Protein AF-A0A9D8RQ87-F1 (afdb_monomer_lite)

pLDDT: mean 81.68, std 11.65, range [44.5, 93.25]

Foldseek 3Di:
DCVLVVLLVVVLVLQVVLVVVQVVLLVLQVVLCVVPVHGDQAVVSSPPDQPPQWDGDGQWTAHPVRWIKRSWDDDDFQFTKIKTFDADPVRHGAKIWIATRPPGPGPPPVARIKIFGPQDPSSVCNRVVQVFCDDPPRGITHDD

Sequence (144 aa):
VALPQYQTAVDKARYSELMALTKHVKDEQELYYMSNGRYASSCMELAGDVPSGAAVSGNQLKLPNRNYVICYHTEGGAGQRVAGIVVDAKNTRISSYEMILDNSPVPSEDWRVACWSNGSSRTRRVCRSMGGQLIINGQYYRLE

Radius of gyration: 15.1 Å; chains: 1; bounding box: 34×25×50 Å

Secondary structure (DSSP, 8-state):
--HHHHHHHHHHHHHHHHHHHHHHHHHHHHHHHHHHSS--SSHHHH-S-PPTT-EEETTEEE-TTS-EEEEEEEETTTEEEEEEEEE-TT--EEEEEEEE-TT---S--S-SEEEEE-S-HHHHHHHHHTTPEEPTTTTEEEE-

Structure (mmCIF, N/CA/C/O backbone):
data_AF-A0A9D8RQ87-F1
#
_entry.id   AF-A0A9D8RQ87-F1
#
loop_
_atom_site.group_PDB
_atom_site.id
_atom_site.type_symbol
_atom_site.label_atom_id
_atom_site.label_alt_id
_atom_site.label_comp_id
_atom_site.label_asym_id
_atom_site.label_entity_id
_atom_site.label_seq_id
_atom_site.pdbx_PDB_ins_code
_atom_site.Cartn_x
_atom_site.Cartn_y
_atom_site.Cartn_z
_atom_site.occupancy
_atom_site.B_iso_or_equiv
_atom_site.auth_seq_id
_atom_site.auth_comp_id
_atom_site.auth_asym_id
_atom_site.auth_atom_id
_atom_site.pdbx_PDB_model_num
ATOM 1 N N . VAL A 1 1 ? -16.712 -2.648 29.595 1.00 44.50 1 VAL A N 1
ATOM 2 C CA . VAL A 1 1 ? -16.717 -1.777 28.391 1.00 44.50 1 VAL A CA 1
ATOM 3 C C . VAL A 1 1 ? -15.399 -1.960 27.645 1.00 44.50 1 VAL A C 1
ATOM 5 O O . VAL A 1 1 ? -14.378 -1.479 28.107 1.00 44.50 1 VAL A O 1
ATOM 8 N N . ALA A 1 2 ? -15.404 -2.713 26.542 1.00 46.19 2 ALA A N 1
ATOM 9 C CA . ALA A 1 2 ? -14.200 -3.157 25.816 1.00 46.19 2 ALA A CA 1
ATOM 10 C C . ALA A 1 2 ? -14.055 -2.514 24.415 1.00 46.19 2 ALA A C 1
ATOM 12 O O . ALA A 1 2 ? -13.403 -3.055 23.525 1.00 46.19 2 ALA A O 1
ATOM 13 N N . LEU A 1 3 ? -14.657 -1.339 24.213 1.00 58.94 3 LEU A N 1
ATOM 14 C CA . LEU A 1 3 ? -14.689 -0.623 22.928 1.00 58.94 3 LEU A CA 1
ATOM 15 C C . LEU A 1 3 ? -13.307 -0.405 22.261 1.00 58.94 3 LEU A C 1
ATOM 17 O O . LEU A 1 3 ? -13.211 -0.603 21.050 1.00 58.94 3 LEU A O 1
ATOM 21 N N . PRO A 1 4 ? -12.216 -0.064 22.981 1.00 57.75 4 PRO A N 1
ATOM 22 C CA . PRO A 1 4 ? -10.930 0.213 22.329 1.00 57.75 4 PRO A CA 1
ATOM 23 C C . PRO A 1 4 ? -10.228 -1.027 21.753 1.00 57.75 4 PRO A C 1
ATOM 25 O O . PRO A 1 4 ? -9.559 -0.936 20.719 1.00 57.75 4 PRO A O 1
ATOM 28 N N . GLN A 1 5 ? -10.361 -2.183 22.416 1.00 57.16 5 GLN A N 1
ATOM 29 C CA . GLN A 1 5 ? -9.680 -3.410 21.994 1.00 57.16 5 GLN A CA 1
ATOM 30 C C . GLN A 1 5 ? -10.378 -4.058 20.795 1.00 57.16 5 GLN A C 1
ATOM 32 O O . GLN A 1 5 ? -9.705 -4.410 19.828 1.00 57.16 5 GLN A O 1
ATOM 37 N N . TYR A 1 6 ? -11.715 -4.101 20.795 1.00 61.25 6 TYR A N 1
ATOM 38 C CA . TYR A 1 6 ? -12.483 -4.598 19.650 1.00 61.25 6 TYR A CA 1
ATOM 39 C C . TYR A 1 6 ? -12.239 -3.769 18.390 1.00 61.25 6 TYR A C 1
ATOM 41 O O . TYR A 1 6 ? -12.024 -4.332 17.320 1.00 61.25 6 TYR A O 1
ATOM 49 N N . GLN A 1 7 ? -12.185 -2.439 18.513 1.00 68.75 7 GLN A N 1
ATOM 50 C CA . GLN A 1 7 ? -11.926 -1.586 17.355 1.00 68.75 7 GLN A CA 1
ATOM 51 C C . GLN A 1 7 ? -10.545 -1.852 16.746 1.00 68.75 7 GLN A C 1
ATOM 53 O O . GLN A 1 7 ? -10.415 -1.912 15.529 1.00 68.75 7 GLN A O 1
ATOM 58 N N . THR A 1 8 ? -9.534 -2.074 17.588 1.00 69.19 8 THR A N 1
ATOM 59 C CA . THR A 1 8 ? -8.175 -2.382 17.127 1.00 69.19 8 THR A CA 1
ATOM 60 C C . THR A 1 8 ? -8.110 -3.755 16.448 1.00 69.19 8 THR A C 1
ATOM 62 O O . THR A 1 8 ? -7.448 -3.890 15.425 1.00 69.19 8 THR A O 1
ATOM 65 N N . ALA A 1 9 ? -8.817 -4.766 16.966 1.00 73.88 9 ALA A N 1
ATOM 66 C CA . ALA A 1 9 ? -8.874 -6.097 16.354 1.00 73.88 9 ALA A CA 1
ATOM 67 C C . ALA A 1 9 ? -9.572 -6.083 14.982 1.00 73.88 9 ALA A C 1
ATOM 69 O O . ALA A 1 9 ? -9.066 -6.669 14.028 1.00 73.88 9 ALA A O 1
ATOM 70 N N . VAL A 1 10 ? -10.689 -5.358 14.859 1.00 79.19 10 VAL A N 1
ATOM 71 C CA . VAL A 1 10 ? -11.394 -5.180 13.578 1.00 79.19 10 VAL A CA 1
ATOM 72 C C . VAL A 1 10 ? -10.522 -4.432 12.571 1.00 79.19 10 VAL A C 1
ATOM 74 O O . VAL A 1 10 ? -10.456 -4.817 11.406 1.00 79.19 10 VAL A O 1
ATOM 77 N N . ASP A 1 11 ? -9.827 -3.383 13.014 1.00 78.88 11 ASP A N 1
ATOM 78 C CA . ASP A 1 11 ? -8.931 -2.621 12.145 1.00 78.88 11 ASP A CA 1
ATOM 79 C C . ASP A 1 11 ? -7.755 -3.472 11.660 1.00 78.88 11 ASP A C 1
ATOM 81 O O . ASP A 1 11 ? -7.411 -3.403 10.484 1.00 78.88 11 ASP A O 1
ATOM 85 N N . LYS A 1 12 ? -7.184 -4.316 12.532 1.00 78.88 12 LYS A N 1
ATOM 86 C CA . LYS A 1 12 ? -6.155 -5.292 12.152 1.00 78.88 12 LYS A CA 1
ATOM 87 C C . LYS A 1 12 ? -6.659 -6.275 11.104 1.00 78.88 12 LYS A C 1
ATOM 89 O O . LYS A 1 12 ? -5.973 -6.473 10.113 1.00 78.88 12 LYS A O 1
ATOM 94 N N . ALA A 1 13 ? -7.844 -6.855 11.294 1.00 81.00 13 ALA A N 1
ATOM 95 C CA . ALA A 1 13 ? -8.407 -7.811 10.341 1.00 81.00 13 ALA A CA 1
ATOM 96 C C . ALA A 1 13 ? -8.586 -7.186 8.945 1.00 81.00 13 ALA A C 1
ATOM 98 O O . ALA A 1 13 ? -8.182 -7.776 7.946 1.00 81.00 13 ALA A O 1
ATOM 99 N N . ARG A 1 14 ? -9.105 -5.951 8.886 1.00 79.19 14 ARG A N 1
ATOM 100 C CA . ARG A 1 14 ? -9.218 -5.179 7.634 1.00 79.19 14 ARG A CA 1
ATOM 101 C C . ARG A 1 14 ? -7.856 -4.889 7.007 1.00 79.19 14 ARG A C 1
ATOM 103 O O . ARG A 1 14 ? -7.722 -4.910 5.789 1.00 79.19 14 ARG A O 1
ATOM 110 N N . TYR A 1 15 ? -6.853 -4.612 7.834 1.00 82.00 15 TYR A N 1
ATOM 111 C CA . TYR A 1 15 ? -5.487 -4.407 7.370 1.00 82.00 15 TYR A CA 1
ATOM 112 C C . TYR A 1 15 ? -4.871 -5.683 6.798 1.00 82.00 15 TYR A C 1
ATOM 114 O O . TYR A 1 15 ? -4.284 -5.622 5.728 1.00 82.00 15 TYR A O 1
ATOM 122 N N . SER A 1 16 ? -5.039 -6.832 7.453 1.00 83.25 16 SER A N 1
ATOM 123 C CA . SER A 1 16 ? -4.527 -8.116 6.962 1.00 83.25 16 SER A CA 1
ATOM 124 C C . SER A 1 16 ? -5.114 -8.491 5.599 1.00 83.25 16 SER A C 1
ATOM 126 O O . SER A 1 16 ? -4.378 -8.941 4.725 1.00 83.25 16 SER A O 1
ATOM 128 N N . GLU A 1 17 ? -6.411 -8.247 5.390 1.00 83.81 17 GLU A N 1
ATOM 129 C CA . GLU A 1 17 ? -7.063 -8.407 4.082 1.00 83.81 17 GLU A CA 1
ATOM 130 C C . GLU A 1 17 ? -6.414 -7.503 3.018 1.00 83.81 17 GLU A C 1
ATOM 132 O O . GLU A 1 17 ? -6.030 -7.967 1.944 1.00 83.81 17 GLU A O 1
ATOM 137 N N . LEU A 1 18 ? -6.215 -6.218 3.337 1.00 86.56 18 LEU A N 1
ATOM 138 C CA . LEU A 1 18 ? -5.574 -5.273 2.422 1.00 86.56 18 LEU A CA 1
ATOM 139 C C . LEU A 1 18 ? -4.111 -5.609 2.144 1.00 86.56 18 LEU A C 1
ATOM 141 O O . LEU A 1 18 ? -3.662 -5.385 1.026 1.00 86.56 18 LEU A O 1
ATOM 145 N N . MET A 1 19 ? -3.367 -6.139 3.113 1.00 89.06 19 MET A N 1
ATOM 146 C CA . MET A 1 19 ? -1.972 -6.544 2.919 1.00 89.06 19 MET A CA 1
ATOM 147 C C . MET A 1 19 ? -1.859 -7.640 1.861 1.00 89.06 19 MET A C 1
ATOM 149 O O . MET A 1 19 ? -1.054 -7.516 0.941 1.00 89.06 19 MET A O 1
ATOM 153 N N . ALA A 1 20 ? -2.703 -8.673 1.953 1.00 88.62 20 ALA A N 1
ATOM 154 C CA . ALA A 1 20 ? -2.729 -9.759 0.978 1.00 88.62 20 ALA A CA 1
ATOM 155 C C . ALA A 1 20 ? -3.065 -9.244 -0.429 1.00 88.62 20 ALA A C 1
ATOM 157 O O . ALA A 1 20 ? -2.368 -9.564 -1.389 1.00 88.62 20 ALA A O 1
ATOM 158 N N . LEU A 1 21 ? -4.083 -8.387 -0.543 1.00 88.31 21 LEU A N 1
ATOM 159 C CA . LEU A 1 21 ? -4.495 -7.845 -1.835 1.00 88.31 21 LEU A CA 1
ATOM 160 C C . LEU A 1 21 ? -3.480 -6.853 -2.420 1.00 88.31 21 LEU A C 1
ATOM 162 O O . LEU A 1 21 ? -3.206 -6.886 -3.613 1.00 88.31 21 LEU A O 1
ATOM 166 N N . THR A 1 22 ? -2.887 -5.994 -1.589 1.00 90.38 22 THR A N 1
ATOM 167 C CA . THR A 1 22 ? -1.832 -5.058 -2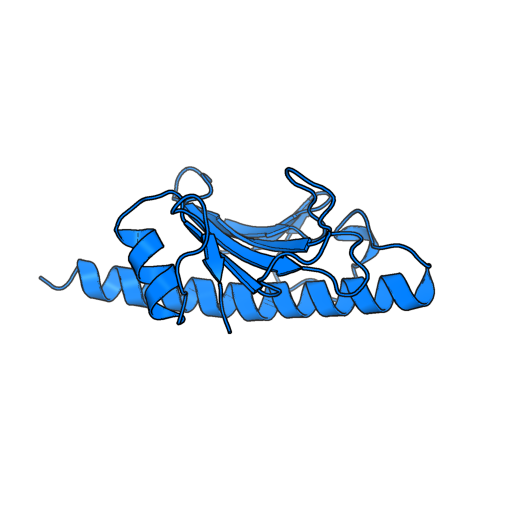.015 1.00 90.38 22 THR A CA 1
ATOM 168 C C . THR A 1 22 ? -0.623 -5.826 -2.538 1.00 90.38 22 THR A C 1
ATOM 170 O O . THR A 1 22 ? -0.073 -5.460 -3.572 1.00 90.38 22 THR A O 1
ATOM 173 N N . LYS A 1 23 ? -0.240 -6.919 -1.862 1.00 91.50 23 LYS A N 1
ATOM 174 C CA . LYS A 1 23 ? 0.828 -7.802 -2.332 1.00 91.50 23 LYS A CA 1
ATOM 175 C C . LYS A 1 23 ? 0.481 -8.452 -3.670 1.00 91.50 23 LYS A C 1
ATOM 177 O O . LYS A 1 23 ? 1.320 -8.449 -4.559 1.00 91.50 23 LYS A O 1
ATOM 182 N N . HIS A 1 24 ? -0.730 -8.979 -3.819 1.00 90.19 24 HIS A N 1
ATOM 183 C CA . HIS A 1 24 ? -1.163 -9.573 -5.081 1.00 90.19 24 HIS A CA 1
ATOM 184 C C . HIS A 1 24 ? -1.062 -8.572 -6.241 1.00 90.19 24 HIS A C 1
ATOM 186 O O . HIS A 1 24 ? -0.425 -8.864 -7.246 1.00 90.19 24 HIS A O 1
ATOM 192 N N . VAL A 1 25 ? -1.572 -7.353 -6.051 1.00 90.31 25 VAL A N 1
ATOM 193 C CA . VAL A 1 25 ? -1.506 -6.291 -7.066 1.00 90.31 25 VAL A CA 1
ATOM 194 C C . VAL A 1 25 ? -0.064 -5.832 -7.334 1.00 90.31 25 VAL A C 1
ATOM 196 O O . VAL A 1 25 ? 0.271 -5.512 -8.471 1.00 90.31 25 VAL A O 1
ATOM 199 N N . LYS A 1 26 ? 0.824 -5.833 -6.325 1.00 91.44 26 LYS A N 1
ATOM 200 C CA . LYS A 1 26 ? 2.271 -5.636 -6.541 1.00 91.44 26 LYS A CA 1
ATOM 201 C C . LYS A 1 26 ? 2.825 -6.719 -7.464 1.00 91.44 26 LYS A C 1
ATOM 203 O O . LYS A 1 26 ? 3.504 -6.398 -8.430 1.00 91.44 26 LYS A O 1
ATOM 208 N N . ASP A 1 27 ? 2.545 -7.984 -7.169 1.00 91.88 27 ASP A N 1
ATOM 209 C CA . ASP A 1 27 ? 3.065 -9.110 -7.944 1.00 91.88 27 ASP A CA 1
ATOM 210 C C . ASP A 1 27 ? 2.561 -9.051 -9.409 1.00 91.88 27 ASP A C 1
ATOM 212 O O . ASP A 1 27 ? 3.337 -9.286 -10.338 1.00 91.88 27 ASP A O 1
ATOM 216 N N . GLU A 1 28 ? 1.309 -8.635 -9.639 1.00 91.12 28 GLU A N 1
ATOM 217 C CA . GLU A 1 28 ? 0.777 -8.359 -10.985 1.00 91.12 28 GLU A CA 1
ATOM 218 C C . GLU A 1 28 ? 1.499 -7.198 -11.686 1.00 91.12 28 GLU A C 1
ATOM 220 O O . GLU A 1 28 ? 1.816 -7.295 -12.873 1.00 91.12 28 GLU A O 1
ATOM 225 N N . GLN A 1 29 ? 1.799 -6.111 -10.967 1.00 91.25 29 GLN A N 1
ATOM 226 C CA . GLN A 1 29 ? 2.569 -4.986 -11.506 1.00 91.25 29 GLN A CA 1
ATOM 227 C C . GLN A 1 29 ? 3.970 -5.411 -11.955 1.00 91.25 29 GLN A C 1
ATOM 229 O O . GLN A 1 29 ? 4.404 -5.020 -13.039 1.00 91.25 29 GLN A O 1
ATOM 234 N N . GLU A 1 30 ? 4.669 -6.233 -11.168 1.00 92.38 30 GLU A N 1
ATOM 235 C CA . GLU A 1 30 ? 5.992 -6.739 -11.552 1.00 92.38 30 GLU A CA 1
ATOM 236 C C . GLU A 1 30 ? 5.915 -7.653 -12.782 1.00 92.38 30 GLU A C 1
ATOM 238 O O . GLU A 1 30 ? 6.729 -7.530 -13.700 1.00 92.38 30 GLU A O 1
ATOM 243 N N . LEU A 1 31 ? 4.907 -8.529 -12.860 1.00 91.62 31 LEU A N 1
ATOM 244 C CA . LEU A 1 31 ? 4.681 -9.374 -14.037 1.00 91.62 31 LEU A CA 1
ATOM 245 C C . LEU A 1 31 ? 4.397 -8.539 -15.293 1.00 91.62 31 LEU A C 1
ATOM 247 O O . LEU A 1 31 ? 4.946 -8.805 -16.372 1.00 91.62 31 LEU A O 1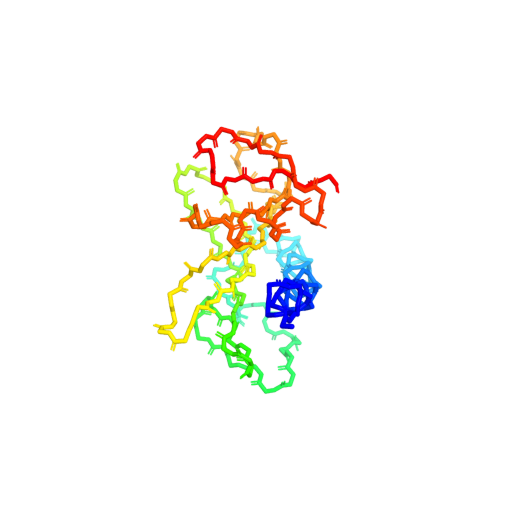
ATOM 251 N N . TYR A 1 32 ? 3.573 -7.503 -15.145 1.00 92.12 32 TYR A N 1
ATOM 252 C CA . TYR A 1 32 ? 3.279 -6.564 -16.215 1.00 92.12 32 TYR A CA 1
ATOM 253 C C . TYR A 1 32 ? 4.549 -5.825 -16.662 1.00 92.12 32 TYR A C 1
ATOM 255 O O . TYR A 1 32 ? 4.796 -5.717 -17.867 1.00 92.12 32 TYR A O 1
ATOM 263 N N . TYR A 1 33 ? 5.391 -5.386 -15.720 1.00 92.50 33 TYR A N 1
ATOM 264 C CA . TYR A 1 33 ? 6.672 -4.741 -16.010 1.00 92.50 33 TYR A CA 1
ATOM 265 C C . TYR A 1 33 ? 7.613 -5.658 -16.791 1.00 92.50 33 TYR A C 1
ATOM 267 O O . TYR A 1 33 ? 8.155 -5.237 -17.811 1.00 92.50 33 TYR A O 1
ATOM 275 N N . MET A 1 34 ? 7.761 -6.921 -16.378 1.00 91.94 34 MET A N 1
ATOM 276 C CA . MET A 1 34 ? 8.610 -7.892 -17.081 1.00 91.94 34 MET A CA 1
ATOM 277 C C . MET A 1 34 ? 8.188 -8.102 -18.541 1.00 91.94 34 MET A C 1
ATOM 279 O O . MET A 1 34 ? 9.036 -8.352 -19.395 1.00 91.94 34 MET A O 1
ATOM 283 N N . SER A 1 35 ? 6.893 -7.975 -18.835 1.00 93.25 35 SER A N 1
ATOM 284 C CA . SER A 1 35 ? 6.350 -8.191 -20.181 1.00 93.25 35 SER A CA 1
ATOM 285 C C . SER A 1 35 ? 6.344 -6.927 -21.049 1.00 93.25 35 SER A C 1
ATOM 287 O O . SER A 1 35 ? 6.425 -7.024 -22.270 1.00 93.25 35 SER A O 1
ATOM 289 N N . ASN A 1 36 ? 6.243 -5.740 -20.439 1.00 93.25 36 ASN A N 1
ATOM 290 C CA . ASN A 1 36 ? 5.992 -4.480 -21.154 1.00 93.25 36 ASN A CA 1
ATOM 291 C C . ASN A 1 36 ? 7.096 -3.421 -20.982 1.00 93.25 36 ASN A C 1
ATOM 293 O O . ASN A 1 36 ? 7.041 -2.376 -21.629 1.00 93.25 36 ASN A O 1
ATOM 297 N N . GLY A 1 37 ? 8.063 -3.635 -20.087 1.00 91.44 37 GLY A N 1
ATOM 298 C CA . GLY A 1 37 ? 9.120 -2.669 -19.756 1.00 91.44 37 GLY A CA 1
ATOM 299 C C . GLY A 1 37 ? 8.638 -1.422 -19.000 1.00 91.44 37 GLY A C 1
ATOM 300 O O . GLY A 1 37 ? 9.392 -0.464 -18.840 1.00 91.44 37 GLY A O 1
ATOM 301 N N . ARG A 1 38 ? 7.378 -1.406 -18.552 1.00 90.50 38 ARG A N 1
ATOM 302 C CA . ARG A 1 38 ? 6.761 -0.342 -17.748 1.00 90.50 38 ARG A CA 1
ATOM 303 C C . ARG A 1 38 ? 5.711 -0.937 -16.820 1.00 90.50 38 ARG A C 1
ATOM 305 O O . ARG A 1 38 ? 5.121 -1.956 -17.156 1.00 90.50 38 ARG A O 1
ATOM 312 N N . TYR A 1 39 ? 5.403 -0.256 -15.723 1.00 90.62 39 TYR A N 1
ATOM 313 C CA . TYR A 1 39 ? 4.248 -0.603 -14.895 1.00 90.62 39 TYR A CA 1
ATOM 314 C C . TYR A 1 39 ? 2.923 -0.242 -15.573 1.00 90.62 39 TYR A C 1
ATOM 316 O O . TYR A 1 39 ? 2.853 0.645 -16.439 1.00 90.62 39 TYR A O 1
ATOM 324 N N . ALA A 1 40 ? 1.865 -0.932 -15.160 1.00 90.06 40 ALA A N 1
ATOM 325 C CA . ALA A 1 40 ? 0.502 -0.583 -15.511 1.00 90.06 40 ALA A CA 1
ATOM 326 C C . ALA A 1 40 ? 0.105 0.714 -14.797 1.00 90.06 40 ALA A C 1
ATOM 328 O O . ALA A 1 40 ? 0.384 0.908 -13.616 1.00 90.06 40 ALA A O 1
ATOM 329 N N . SER A 1 41 ? -0.572 1.596 -15.522 1.00 86.62 41 SER A N 1
ATOM 330 C CA . SER A 1 41 ? -1.060 2.895 -15.042 1.00 86.62 41 SER A CA 1
ATOM 331 C C . SER A 1 41 ? -2.469 2.825 -14.449 1.00 86.62 41 SER A C 1
ATOM 333 O O . SER A 1 41 ? -2.960 3.792 -13.861 1.00 86.62 41 SER A O 1
ATOM 335 N N . SER A 1 42 ? -3.139 1.686 -14.623 1.00 85.81 42 SER A N 1
ATOM 336 C CA . SER A 1 42 ? -4.506 1.456 -14.175 1.00 85.81 42 SER A CA 1
ATOM 337 C C . SER A 1 42 ? -4.712 0.009 -13.737 1.00 85.81 42 SER A C 1
ATOM 339 O O . SER A 1 42 ? -4.028 -0.897 -14.206 1.00 85.81 42 SER A O 1
ATOM 341 N N . CYS A 1 43 ? -5.716 -0.224 -12.890 1.00 85.12 43 CYS A N 1
ATOM 342 C CA . CYS A 1 43 ? -6.107 -1.581 -12.510 1.00 85.12 43 CYS A CA 1
ATOM 343 C C . CYS A 1 43 ? -6.685 -2.366 -13.701 1.00 85.12 43 CYS A C 1
ATOM 345 O O . CYS A 1 43 ? -6.684 -3.587 -13.681 1.00 85.12 43 CYS A O 1
ATOM 347 N N . MET A 1 44 ? -7.193 -1.680 -14.734 1.00 83.50 44 MET A N 1
ATOM 348 C CA . MET A 1 44 ? -7.749 -2.327 -15.930 1.00 83.50 44 MET A CA 1
ATOM 349 C C . MET A 1 44 ? -6.667 -2.971 -16.802 1.00 83.50 44 MET A C 1
ATOM 351 O O . MET A 1 44 ? -6.928 -3.987 -17.429 1.00 83.50 44 MET A O 1
ATOM 355 N N . GLU A 1 45 ? -5.460 -2.400 -16.828 1.00 86.88 45 GLU A N 1
ATOM 356 C CA . GLU A 1 45 ? -4.310 -2.983 -17.538 1.00 86.88 45 GLU A CA 1
ATOM 357 C C . GLU A 1 45 ? -3.767 -4.235 -16.831 1.00 86.88 45 GLU A C 1
ATOM 359 O O . GLU A 1 45 ? -3.170 -5.087 -17.481 1.00 86.88 45 GLU A O 1
ATOM 364 N N . LEU A 1 46 ? -3.991 -4.354 -15.518 1.00 84.12 46 LEU A N 1
ATOM 365 C CA . LEU A 1 46 ? -3.623 -5.535 -14.733 1.00 84.12 46 LEU A CA 1
ATOM 366 C C . LEU A 1 46 ? -4.678 -6.646 -14.788 1.00 84.12 46 LEU A C 1
ATOM 368 O O . LEU A 1 46 ? -4.365 -7.778 -14.445 1.00 84.12 46 LEU A O 1
ATOM 372 N N . ALA A 1 47 ? -5.918 -6.324 -15.177 1.00 64.25 47 ALA A N 1
ATOM 373 C CA . ALA A 1 47 ? -7.109 -7.123 -14.897 1.00 64.25 47 ALA A CA 1
ATOM 374 C C . ALA A 1 47 ? -7.105 -8.518 -15.556 1.00 64.25 47 ALA A C 1
ATOM 376 O O . ALA A 1 47 ? -7.688 -8.718 -16.623 1.00 64.25 47 ALA A O 1
ATOM 377 N N . GLY A 1 48 ? -6.497 -9.482 -14.861 1.00 60.78 48 GLY A N 1
ATOM 378 C CA . GLY A 1 48 ? -6.726 -10.919 -15.001 1.00 60.78 48 GLY A CA 1
ATOM 379 C C . GLY A 1 48 ? -7.648 -11.466 -13.905 1.00 60.78 48 GLY A C 1
ATOM 380 O O . GLY A 1 48 ? -8.591 -12.181 -14.229 1.00 60.78 48 GLY A O 1
ATOM 381 N N . ASP A 1 49 ? -7.458 -11.057 -12.641 1.00 62.47 49 ASP A N 1
ATOM 382 C CA . ASP A 1 49 ? -8.156 -11.632 -11.479 1.00 62.47 49 ASP A CA 1
ATOM 383 C C . ASP A 1 49 ? -8.614 -10.564 -10.460 1.00 62.47 49 ASP A C 1
ATOM 385 O O . ASP A 1 49 ? -7.985 -10.292 -9.438 1.00 62.47 49 ASP A O 1
ATOM 389 N N . VAL A 1 50 ? -9.775 -9.948 -10.703 1.00 66.81 50 VAL A N 1
ATOM 390 C CA . VAL A 1 50 ? -10.396 -9.022 -9.739 1.00 66.81 50 VAL A CA 1
ATOM 391 C C . VAL A 1 50 ? -11.172 -9.812 -8.666 1.00 66.81 50 VAL A C 1
ATOM 393 O O . VAL A 1 50 ? -12.035 -10.615 -9.028 1.00 66.81 50 VAL A O 1
ATOM 396 N N . PRO A 1 51 ? -10.957 -9.575 -7.351 1.00 69.00 51 PRO A N 1
ATOM 397 C CA . PRO A 1 51 ? -11.722 -10.236 -6.296 1.00 69.00 51 PRO A CA 1
ATOM 398 C C . PRO A 1 51 ? -13.236 -10.072 -6.474 1.00 69.00 51 PRO A C 1
ATOM 400 O O . PRO A 1 51 ? -13.721 -8.988 -6.803 1.00 69.00 51 PRO A O 1
ATOM 403 N N . SER A 1 52 ? -13.999 -11.136 -6.207 1.00 69.75 52 SER A N 1
ATOM 404 C CA . SER A 1 52 ? -15.459 -11.122 -6.366 1.00 69.75 52 SER A CA 1
ATOM 405 C C . SER A 1 52 ? -16.113 -9.973 -5.586 1.00 69.75 52 SER A C 1
ATOM 407 O O . SER A 1 52 ? -15.858 -9.773 -4.397 1.00 69.75 52 SER A O 1
ATOM 409 N N . GLY A 1 53 ? -16.958 -9.200 -6.274 1.00 74.06 53 GLY A N 1
ATOM 410 C CA . GLY A 1 53 ? -17.645 -8.033 -5.715 1.00 74.06 53 GLY A CA 1
ATOM 411 C C . GLY A 1 53 ? -16.799 -6.758 -5.637 1.00 74.06 53 GLY A C 1
ATOM 412 O O . GLY A 1 53 ? -17.317 -5.726 -5.204 1.00 74.06 53 GLY A O 1
ATOM 413 N N . ALA A 1 54 ? -15.532 -6.792 -6.054 1.00 79.94 54 ALA A N 1
ATOM 414 C CA . ALA A 1 54 ? -14.732 -5.588 -6.191 1.00 79.94 54 ALA A CA 1
ATOM 415 C C . ALA A 1 54 ? -15.034 -4.868 -7.516 1.00 79.94 54 ALA A C 1
ATOM 417 O O . ALA A 1 54 ? -15.313 -5.488 -8.542 1.00 79.94 54 ALA A O 1
ATOM 418 N N . ALA A 1 55 ? -14.993 -3.538 -7.487 1.00 85.69 55 ALA A N 1
ATOM 419 C CA . ALA A 1 55 ? -15.234 -2.691 -8.647 1.00 85.69 55 ALA A CA 1
ATOM 420 C C . ALA A 1 55 ? -13.948 -1.970 -9.048 1.00 85.69 55 ALA A C 1
ATOM 422 O O . ALA A 1 55 ? -13.314 -1.313 -8.219 1.00 85.69 55 ALA A O 1
ATOM 423 N N . VAL A 1 56 ? -13.589 -2.052 -10.326 1.00 85.81 56 VAL A N 1
ATOM 424 C CA . VAL A 1 56 ? -12.465 -1.299 -10.883 1.00 85.81 56 VAL A CA 1
ATOM 425 C C . VAL A 1 56 ? -12.945 0.082 -11.327 1.00 85.81 56 VAL A C 1
ATOM 427 O O . VAL A 1 56 ? -13.920 0.210 -12.060 1.00 85.81 56 VAL A O 1
ATOM 430 N N . SER A 1 57 ? -12.247 1.124 -10.884 1.00 83.00 57 SER A N 1
ATOM 431 C CA . SER A 1 57 ? -12.483 2.515 -11.269 1.00 83.00 57 SER A CA 1
ATOM 432 C C . SER A 1 57 ? -11.149 3.174 -11.601 1.00 83.00 57 SER A C 1
ATOM 434 O O . SER A 1 57 ? -10.466 3.707 -10.723 1.00 83.00 57 SER A O 1
ATOM 436 N N . GLY A 1 58 ? -10.762 3.120 -12.878 1.00 84.25 58 GLY A N 1
ATOM 437 C CA . GLY A 1 58 ? -9.469 3.612 -13.348 1.00 84.25 58 GLY A CA 1
ATOM 438 C C . GLY A 1 58 ? -8.322 2.861 -12.676 1.00 84.25 58 GLY A C 1
ATOM 439 O O . GLY A 1 58 ? -8.046 1.704 -12.979 1.00 84.25 58 GLY A O 1
ATOM 440 N N . ASN A 1 59 ? -7.670 3.528 -11.733 1.00 85.31 59 ASN A N 1
ATOM 441 C CA . ASN A 1 59 ? -6.524 3.011 -10.996 1.00 85.31 59 ASN A CA 1
ATOM 442 C C . ASN A 1 59 ? -6.857 2.589 -9.544 1.00 85.31 59 ASN A C 1
ATOM 444 O O . ASN A 1 59 ? -5.981 2.373 -8.709 1.00 85.31 59 ASN A O 1
ATOM 448 N N . GLN A 1 60 ? -8.143 2.469 -9.224 1.00 87.62 60 GLN A N 1
ATOM 449 C CA . GLN A 1 60 ? -8.598 1.983 -7.927 1.00 87.62 60 GLN A CA 1
ATOM 450 C C . GLN A 1 60 ? -9.396 0.696 -8.080 1.00 87.62 60 GLN A C 1
ATOM 452 O O . GLN A 1 60 ? -10.289 0.601 -8.920 1.00 87.62 60 GLN A O 1
ATOM 457 N N . LEU A 1 61 ? -9.110 -0.254 -7.202 1.00 88.31 61 LEU A N 1
ATOM 458 C CA . LEU A 1 61 ? -9.897 -1.446 -6.967 1.00 88.31 61 LEU A CA 1
ATOM 459 C C . LEU A 1 61 ? -10.684 -1.256 -5.668 1.00 88.31 61 LEU A C 1
ATOM 461 O O . LEU A 1 61 ? -10.121 -1.321 -4.576 1.00 88.31 61 LEU A O 1
ATOM 465 N N . LYS A 1 62 ? -11.985 -0.989 -5.773 1.00 88.31 62 LYS A N 1
ATOM 466 C CA . LYS A 1 62 ? -12.872 -0.748 -4.632 1.00 88.31 62 LYS A CA 1
ATOM 467 C C . LYS A 1 62 ? -13.465 -2.055 -4.125 1.00 88.31 62 LYS A C 1
ATOM 469 O O . LYS A 1 62 ? -14.135 -2.755 -4.875 1.00 88.31 62 LYS A O 1
ATOM 474 N N . LEU A 1 63 ? -13.277 -2.346 -2.844 1.00 84.94 63 LEU A N 1
ATOM 475 C CA . LEU A 1 63 ? -13.775 -3.553 -2.191 1.00 84.94 63 LEU A CA 1
ATOM 476 C C . LEU A 1 63 ? -15.202 -3.371 -1.640 1.00 84.94 63 LEU A C 1
ATOM 478 O O . LEU A 1 63 ? -15.597 -2.247 -1.299 1.00 84.94 63 LEU A O 1
ATOM 482 N N . PRO A 1 64 ? -15.967 -4.467 -1.456 1.00 79.69 64 PRO A N 1
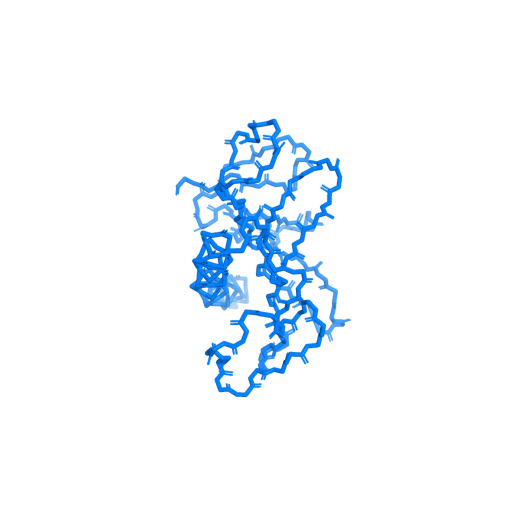ATOM 483 C CA . PRO A 1 64 ? -17.306 -4.427 -0.852 1.00 79.69 64 PRO A CA 1
ATOM 484 C C . PRO A 1 64 ? -17.345 -3.766 0.535 1.00 79.69 64 PRO A C 1
ATOM 486 O O . PRO A 1 64 ? -18.326 -3.123 0.908 1.00 79.69 64 PRO A O 1
ATOM 489 N N . ASN A 1 65 ? -16.252 -3.873 1.297 1.00 76.31 65 ASN A N 1
ATOM 490 C CA . ASN A 1 65 ? -16.097 -3.282 2.629 1.00 76.31 65 ASN A CA 1
ATOM 491 C C . ASN A 1 65 ? -15.764 -1.768 2.610 1.00 76.31 65 ASN A C 1
ATOM 493 O O . ASN A 1 65 ? -15.495 -1.198 3.668 1.00 76.31 65 ASN A O 1
ATOM 497 N N . ARG A 1 66 ? -15.825 -1.116 1.434 1.00 78.50 66 ARG A N 1
ATOM 498 C CA . ARG A 1 66 ? -15.486 0.296 1.135 1.00 78.50 66 ARG A CA 1
ATOM 499 C C . ARG A 1 66 ? -14.000 0.643 1.116 1.00 78.50 66 ARG A C 1
ATOM 501 O O . ARG A 1 66 ? -13.665 1.729 0.644 1.00 78.50 66 ARG A O 1
ATOM 508 N N . ASN A 1 67 ? -13.128 -0.237 1.596 1.00 84.25 67 ASN A N 1
ATOM 509 C CA . ASN A 1 67 ? -11.693 -0.058 1.411 1.00 84.25 67 ASN A CA 1
ATOM 510 C C . ASN A 1 67 ? -11.353 -0.184 -0.077 1.00 84.25 67 ASN A C 1
ATOM 512 O O . ASN A 1 67 ? -12.158 -0.663 -0.879 1.00 84.25 67 ASN A O 1
ATOM 516 N N . TYR A 1 68 ? -10.165 0.254 -0.464 1.00 85.44 68 TYR A N 1
ATOM 517 C CA . TYR A 1 68 ? -9.731 0.124 -1.848 1.00 85.44 68 TYR A CA 1
ATOM 518 C C . TYR A 1 68 ? -8.232 -0.097 -1.938 1.00 85.44 68 TYR A C 1
ATOM 520 O O . TYR A 1 68 ? -7.493 0.273 -1.031 1.00 85.44 68 TYR A O 1
ATOM 528 N N . VAL A 1 69 ? -7.788 -0.684 -3.042 1.00 85.62 69 VAL A N 1
ATOM 529 C CA . VAL A 1 69 ? -6.376 -0.760 -3.417 1.00 85.62 69 VAL A CA 1
ATOM 530 C C . VAL A 1 69 ? -6.142 0.183 -4.587 1.00 85.62 69 VAL A C 1
ATOM 532 O O . VAL A 1 69 ? -6.908 0.195 -5.545 1.00 85.62 69 VAL A O 1
ATOM 535 N N . ILE A 1 70 ? -5.108 1.009 -4.497 1.00 86.81 70 ILE A N 1
ATOM 536 C CA . ILE A 1 70 ? -4.599 1.795 -5.615 1.00 86.81 70 ILE A CA 1
ATOM 537 C C . ILE A 1 70 ? -3.573 0.925 -6.331 1.00 86.81 70 ILE A C 1
ATOM 539 O O . ILE A 1 70 ? -2.555 0.583 -5.727 1.00 86.81 70 ILE A O 1
ATOM 543 N N . CYS A 1 71 ? -3.843 0.568 -7.588 1.00 82.62 71 CYS A N 1
ATOM 544 C CA . CYS A 1 71 ? -3.004 -0.378 -8.327 1.00 82.62 71 CYS A CA 1
ATOM 545 C C . CYS A 1 71 ? -1.669 0.216 -8.772 1.00 82.62 71 CYS A C 1
ATOM 547 O O . CYS A 1 71 ? -0.703 -0.516 -8.950 1.00 82.62 71 CYS A O 1
ATOM 549 N N . TYR A 1 72 ? -1.607 1.534 -8.938 1.00 82.38 72 TYR A N 1
ATOM 550 C CA . TYR A 1 72 ? -0.397 2.257 -9.297 1.00 82.38 72 TYR A CA 1
ATOM 551 C C . TYR A 1 72 ? -0.400 3.658 -8.700 1.00 82.38 72 TYR A C 1
ATOM 553 O O . TYR A 1 72 ? -1.231 4.492 -9.028 1.00 82.38 72 TYR A O 1
ATOM 561 N N . HIS A 1 73 ? 0.523 3.980 -7.818 1.00 75.50 73 HIS A N 1
ATOM 562 C CA . HIS A 1 73 ? 0.527 5.268 -7.142 1.00 75.50 73 HIS A CA 1
ATOM 563 C C . HIS A 1 73 ? 1.888 5.945 -7.270 1.00 75.50 73 HIS A C 1
ATOM 565 O O . HIS A 1 73 ? 2.922 5.284 -7.205 1.00 75.50 73 HIS A O 1
ATOM 571 N N . THR A 1 74 ? 1.862 7.266 -7.457 1.00 70.00 74 THR A N 1
ATOM 572 C CA . THR A 1 74 ? 3.035 8.143 -7.431 1.00 70.00 74 THR A CA 1
ATOM 573 C C . THR A 1 74 ? 2.716 9.346 -6.539 1.00 70.00 74 THR A C 1
ATOM 575 O O . THR A 1 74 ? 1.884 10.173 -6.912 1.00 70.00 74 THR A O 1
ATOM 578 N N . GLU A 1 75 ? 3.357 9.487 -5.378 1.00 57.69 75 GLU A N 1
ATOM 579 C CA . GLU A 1 75 ? 3.327 10.734 -4.588 1.00 57.69 75 GLU A CA 1
ATOM 580 C C . GLU A 1 75 ? 4.739 11.252 -4.350 1.00 57.69 75 GLU A C 1
ATOM 582 O O . GLU A 1 75 ? 5.664 10.476 -4.142 1.00 57.69 75 GLU A O 1
ATOM 587 N N . GLY A 1 76 ? 4.872 12.582 -4.318 1.00 49.12 76 GLY A N 1
ATOM 588 C CA . GLY A 1 76 ? 5.891 13.297 -3.539 1.00 49.12 76 GLY A CA 1
ATOM 589 C C . GLY A 1 76 ? 7.367 13.111 -3.903 1.00 49.12 76 GLY A C 1
ATOM 590 O O . GLY A 1 76 ? 8.194 13.803 -3.322 1.00 49.12 76 GLY A O 1
ATOM 591 N N . GLY A 1 77 ? 7.711 12.237 -4.848 1.00 49.12 77 GLY A N 1
ATOM 592 C CA . GLY A 1 77 ? 9.097 11.971 -5.223 1.00 49.12 77 GLY A CA 1
ATOM 593 C C . GLY A 1 77 ? 9.267 10.589 -5.838 1.00 49.12 77 GLY A C 1
ATOM 594 O O . GLY A 1 77 ? 9.705 9.671 -5.167 1.00 49.12 77 GLY A O 1
ATOM 595 N N . ALA A 1 78 ? 8.922 10.460 -7.122 1.00 52.72 78 ALA A N 1
ATOM 596 C CA . ALA A 1 78 ? 9.316 9.390 -8.055 1.00 52.72 78 ALA A CA 1
ATOM 597 C C . ALA A 1 78 ? 9.009 7.914 -7.705 1.00 52.72 78 ALA A C 1
ATOM 599 O O . ALA A 1 78 ? 9.212 7.055 -8.562 1.00 52.72 78 ALA A O 1
ATOM 600 N N . GLY A 1 79 ? 8.501 7.594 -6.513 1.00 67.81 79 GLY A N 1
ATOM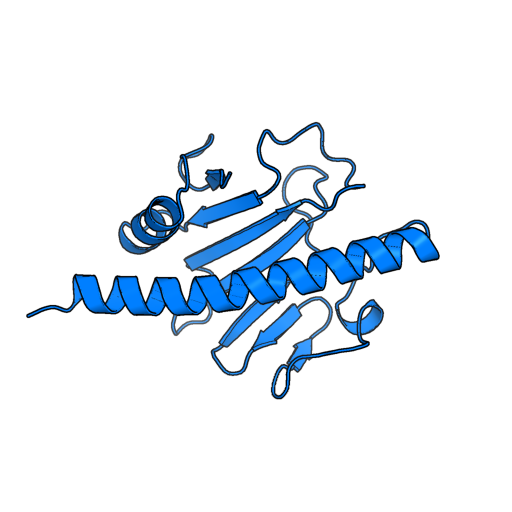 601 C CA . GLY A 1 79 ? 8.268 6.215 -6.102 1.00 67.81 79 GLY A CA 1
ATOM 602 C C . GLY A 1 79 ? 6.968 5.638 -6.632 1.00 67.81 79 GLY A C 1
ATOM 603 O O . GLY A 1 79 ? 5.886 6.075 -6.247 1.00 67.81 79 GLY A O 1
ATOM 604 N N . GLN A 1 80 ? 7.084 4.646 -7.507 1.00 85.62 80 GLN A N 1
ATOM 605 C CA . GLN A 1 80 ? 5.990 3.841 -8.025 1.00 85.62 80 GLN A CA 1
ATOM 606 C C . GLN A 1 80 ? 5.665 2.745 -7.007 1.00 85.62 80 GLN A C 1
ATOM 608 O O . GLN A 1 80 ? 6.527 1.950 -6.623 1.00 85.62 80 GLN A O 1
ATOM 613 N N . ARG A 1 81 ? 4.422 2.730 -6.530 1.00 88.19 81 ARG A N 1
ATOM 614 C CA . ARG A 1 81 ? 3.981 1.861 -5.431 1.00 88.19 81 ARG A CA 1
ATOM 615 C C . ARG A 1 81 ? 2.542 1.393 -5.599 1.00 88.19 81 ARG A C 1
ATOM 617 O O . ARG A 1 81 ? 1.769 1.994 -6.340 1.00 88.19 81 ARG A O 1
ATOM 624 N N . VAL A 1 82 ? 2.173 0.360 -4.852 1.00 91.31 82 VAL A N 1
ATOM 625 C CA . VAL A 1 82 ? 0.785 -0.090 -4.661 1.00 91.31 82 VAL A CA 1
ATOM 626 C C . VAL A 1 82 ? 0.362 0.256 -3.240 1.00 91.31 82 VAL A C 1
ATOM 628 O O . VAL A 1 82 ? 1.177 0.183 -2.317 1.00 91.31 82 VAL A O 1
ATOM 631 N N . ALA A 1 83 ? -0.900 0.642 -3.044 1.00 91.25 83 ALA A N 1
ATOM 632 C CA . ALA A 1 83 ? -1.393 1.034 -1.726 1.00 91.25 83 ALA A CA 1
ATOM 633 C C . ALA A 1 83 ? -2.783 0.470 -1.414 1.00 91.25 83 ALA A C 1
ATOM 635 O O . ALA A 1 83 ? -3.758 0.815 -2.077 1.00 91.25 83 ALA A O 1
ATOM 636 N N . GLY A 1 84 ? -2.900 -0.319 -0.350 1.00 92.25 84 GLY A N 1
ATOM 637 C CA . GLY A 1 84 ? -4.173 -0.682 0.265 1.00 92.25 84 GLY A CA 1
ATOM 638 C C . GLY A 1 84 ? -4.628 0.402 1.234 1.00 92.25 84 GLY A C 1
ATOM 639 O O . GLY A 1 84 ? -3.957 0.677 2.227 1.00 92.25 84 GLY A O 1
ATOM 640 N N . ILE A 1 85 ? -5.766 1.034 0.963 1.00 90.69 85 ILE A N 1
ATOM 641 C CA . ILE A 1 85 ? -6.279 2.182 1.706 1.00 90.69 85 ILE A CA 1
ATOM 642 C C . ILE A 1 85 ? -7.456 1.783 2.592 1.00 90.69 85 ILE A C 1
ATOM 644 O O . ILE A 1 85 ? -8.476 1.270 2.128 1.00 90.69 85 ILE A O 1
ATOM 648 N N . VAL A 1 86 ? -7.338 2.119 3.876 1.00 89.12 86 VAL A N 1
ATOM 649 C CA . VAL A 1 86 ? -8.439 2.073 4.836 1.00 89.12 86 VAL A CA 1
ATOM 650 C C . VAL A 1 86 ? -9.100 3.442 4.903 1.00 89.12 86 VAL A C 1
ATOM 652 O O . VAL A 1 86 ? -8.432 4.460 5.128 1.00 89.12 86 VAL A O 1
ATOM 655 N N . VAL A 1 87 ? -10.426 3.458 4.781 1.00 87.56 87 VAL A N 1
ATOM 656 C CA . VAL A 1 87 ? -11.234 4.674 4.907 1.00 87.56 87 VAL A CA 1
ATOM 657 C C . VAL A 1 87 ? -12.170 4.651 6.109 1.00 87.56 87 VAL A C 1
ATOM 659 O O . VAL A 1 87 ? -12.533 3.597 6.634 1.00 87.56 87 VAL A O 1
ATOM 662 N N . ASP A 1 88 ? -12.575 5.837 6.554 1.00 84.38 88 ASP A N 1
ATOM 663 C CA . ASP A 1 88 ? -13.677 5.993 7.498 1.00 84.38 88 ASP A CA 1
ATOM 664 C C . ASP A 1 88 ? -15.058 5.951 6.811 1.00 84.38 88 ASP A C 1
ATOM 666 O O . ASP A 1 88 ? -15.192 5.767 5.600 1.00 84.38 88 ASP A O 1
ATOM 670 N N . ALA A 1 89 ? -16.123 6.142 7.595 1.00 81.38 89 ALA A N 1
ATOM 671 C CA . ALA A 1 89 ? -17.496 6.146 7.089 1.00 81.38 89 ALA A CA 1
ATOM 672 C C . ALA A 1 89 ? -17.786 7.263 6.065 1.00 81.38 89 ALA A C 1
ATOM 674 O O . ALA A 1 89 ? -18.773 7.159 5.337 1.00 81.38 89 ALA A O 1
ATOM 675 N N . LYS A 1 90 ? -16.941 8.302 6.006 1.00 85.12 90 LYS A N 1
ATOM 676 C CA . LYS A 1 90 ? -17.020 9.427 5.066 1.00 85.12 90 LYS A CA 1
ATOM 677 C C . LYS A 1 90 ? -16.115 9.226 3.840 1.00 85.12 90 LYS A C 1
ATOM 679 O O . LYS A 1 90 ? -15.951 10.159 3.064 1.00 85.12 90 LYS A O 1
ATOM 684 N N . ASN A 1 91 ? -15.549 8.029 3.653 1.00 81.44 91 ASN A N 1
ATOM 685 C CA . ASN A 1 91 ? -14.573 7.699 2.608 1.00 81.44 91 ASN A CA 1
ATOM 686 C C . ASN A 1 91 ? -13.259 8.497 2.703 1.00 81.44 91 ASN A C 1
ATOM 688 O O . ASN A 1 91 ? -12.551 8.657 1.710 1.00 81.44 91 ASN A O 1
ATOM 692 N N . THR A 1 92 ? -12.901 8.974 3.896 1.00 86.75 92 THR A N 1
ATOM 693 C CA . THR A 1 92 ? -11.627 9.665 4.116 1.00 86.75 92 THR A CA 1
ATOM 694 C C . THR A 1 92 ? -10.545 8.639 4.426 1.00 86.75 92 THR A C 1
ATOM 696 O O . THR A 1 92 ? -10.734 7.814 5.321 1.00 86.75 92 THR A O 1
ATOM 699 N N . ARG A 1 93 ? -9.401 8.687 3.726 1.00 87.88 93 ARG A N 1
ATOM 700 C CA . ARG A 1 93 ? -8.224 7.852 4.033 1.00 87.88 93 ARG A CA 1
ATOM 701 C C . ARG A 1 93 ? -7.786 8.102 5.477 1.00 87.88 93 ARG A C 1
ATOM 703 O O . ARG A 1 93 ? -7.364 9.202 5.828 1.00 87.88 93 ARG A O 1
ATOM 710 N N . ILE A 1 94 ? -7.861 7.069 6.311 1.00 88.44 94 ILE A N 1
ATOM 711 C CA . ILE A 1 94 ? -7.382 7.120 7.699 1.00 88.44 94 ILE A CA 1
ATOM 712 C C . ILE A 1 94 ? -6.035 6.422 7.860 1.00 88.44 94 ILE A C 1
ATOM 714 O O . ILE A 1 94 ? -5.257 6.771 8.746 1.00 88.44 94 ILE A O 1
ATOM 718 N N . SER A 1 95 ? -5.748 5.454 6.995 1.00 90.38 95 SER A N 1
ATOM 719 C CA . SER A 1 95 ? -4.566 4.611 7.097 1.00 90.38 95 SER A CA 1
ATOM 720 C C . SER A 1 95 ? -4.297 3.937 5.748 1.00 90.38 95 SER A C 1
ATOM 722 O O . SER A 1 95 ? -5.237 3.741 4.975 1.00 90.38 95 SER A O 1
ATOM 724 N N . SER A 1 96 ? -3.051 3.580 5.447 1.00 90.50 96 SER A N 1
ATOM 725 C CA . SER A 1 96 ? -2.732 2.727 4.292 1.00 90.50 96 SER A CA 1
ATOM 726 C C . SER A 1 96 ? -1.642 1.707 4.598 1.00 90.50 96 SER A C 1
ATOM 728 O O . SER A 1 96 ? -0.901 1.852 5.573 1.00 90.50 96 SER A O 1
ATOM 730 N N . TYR A 1 97 ? -1.588 0.661 3.782 1.00 91.94 97 TYR A N 1
ATOM 731 C CA . TYR A 1 97 ? -0.474 -0.269 3.650 1.00 91.94 97 TYR A CA 1
ATOM 732 C C . TYR A 1 97 ? 0.113 -0.092 2.253 1.00 91.94 97 TYR A C 1
ATOM 734 O O . TYR A 1 97 ? -0.624 -0.168 1.274 1.00 91.94 97 TYR A O 1
ATOM 742 N N . GLU A 1 98 ? 1.403 0.191 2.157 1.00 90.00 98 GLU A N 1
ATOM 743 C CA . GLU A 1 98 ? 2.055 0.605 0.918 1.00 90.00 98 GLU A CA 1
ATOM 744 C C . GLU A 1 98 ? 3.261 -0.279 0.636 1.00 90.00 98 GLU A C 1
ATOM 746 O O . GLU A 1 98 ? 4.034 -0.585 1.546 1.00 90.00 98 GLU A O 1
ATOM 751 N N . MET A 1 99 ? 3.420 -0.669 -0.627 1.00 90.50 99 MET A N 1
ATOM 752 C CA . MET A 1 99 ? 4.544 -1.466 -1.107 1.00 90.50 99 MET A CA 1
ATOM 753 C C . MET A 1 99 ? 5.167 -0.788 -2.320 1.00 90.50 99 MET A C 1
ATOM 755 O O . MET A 1 99 ? 4.477 -0.530 -3.308 1.00 90.50 99 MET A O 1
ATOM 759 N N . ILE A 1 100 ? 6.465 -0.513 -2.245 1.00 88.94 100 ILE A N 1
ATOM 760 C CA . ILE A 1 100 ? 7.235 0.030 -3.367 1.00 88.94 100 ILE A CA 1
ATOM 761 C C . ILE A 1 100 ? 7.439 -1.076 -4.404 1.00 88.94 100 ILE A C 1
ATOM 763 O O . ILE A 1 100 ? 7.747 -2.215 -4.044 1.00 88.94 100 ILE A O 1
ATOM 767 N N . LEU A 1 101 ? 7.264 -0.735 -5.680 1.00 89.62 101 LEU A N 1
ATOM 768 C CA . LEU A 1 101 ? 7.523 -1.645 -6.791 1.00 89.62 101 LEU A CA 1
ATOM 769 C C . LEU A 1 101 ? 9.040 -1.838 -6.983 1.00 89.62 101 LEU A C 1
ATOM 771 O O . LEU A 1 101 ? 9.835 -0.922 -6.760 1.00 89.62 101 LEU A O 1
ATOM 775 N N . ASP A 1 102 ? 9.472 -3.024 -7.385 1.00 89.44 102 ASP A N 1
ATOM 776 C CA . ASP A 1 102 ? 10.872 -3.453 -7.318 1.00 89.44 102 ASP A CA 1
ATOM 777 C C . ASP A 1 102 ? 11.760 -2.653 -8.279 1.00 89.44 102 ASP A C 1
ATOM 779 O O . ASP A 1 102 ? 12.831 -2.184 -7.887 1.00 89.44 102 ASP A O 1
ATOM 783 N N . ASN A 1 103 ? 11.255 -2.406 -9.489 1.00 87.31 103 ASN A N 1
ATOM 784 C CA . ASN A 1 103 ? 11.871 -1.584 -10.539 1.00 87.31 103 ASN A CA 1
ATOM 785 C C . ASN A 1 103 ? 11.506 -0.089 -10.451 1.00 87.31 103 ASN A C 1
ATOM 787 O O . ASN A 1 103 ? 11.694 0.660 -11.409 1.00 87.31 103 ASN A O 1
ATOM 791 N N . SER A 1 104 ? 10.925 0.358 -9.335 1.00 84.12 104 SER A N 1
ATOM 792 C CA . SER A 1 104 ? 10.582 1.767 -9.152 1.00 84.12 104 SER A CA 1
ATOM 793 C C . SER A 1 104 ? 11.844 2.650 -9.100 1.00 84.12 104 SER A C 1
ATOM 795 O O . SER A 1 104 ? 12.771 2.324 -8.357 1.00 84.12 104 SER A O 1
ATOM 797 N N . PRO A 1 105 ? 11.877 3.815 -9.778 1.00 74.56 105 PRO A N 1
ATOM 798 C CA . PRO A 1 105 ? 13.047 4.693 -9.848 1.00 74.56 105 PRO A CA 1
ATOM 799 C C . PRO A 1 105 ? 13.291 5.519 -8.569 1.00 74.56 105 PRO A C 1
ATOM 801 O O . PRO A 1 105 ? 13.991 6.531 -8.620 1.00 74.56 105 PRO A O 1
ATOM 804 N N . VAL A 1 106 ? 12.716 5.137 -7.419 1.00 66.25 106 VAL A N 1
ATOM 805 C CA . VAL A 1 106 ? 12.931 5.881 -6.166 1.00 66.25 106 VAL A CA 1
ATOM 806 C C . VAL A 1 106 ? 14.395 5.788 -5.744 1.00 66.25 106 VAL A C 1
ATOM 808 O O . VAL A 1 106 ? 14.953 4.686 -5.744 1.00 66.25 106 VAL A O 1
ATOM 811 N N . PRO A 1 107 ? 15.005 6.897 -5.289 1.00 54.75 107 PRO A N 1
ATOM 812 C CA . PRO A 1 107 ? 16.248 6.833 -4.542 1.00 54.75 107 PRO A CA 1
ATOM 813 C C . PRO A 1 107 ? 15.953 6.152 -3.207 1.00 54.75 107 PRO A C 1
ATOM 815 O O . PRO A 1 107 ? 15.472 6.807 -2.292 1.00 54.75 107 PRO A O 1
ATOM 818 N N . SER A 1 108 ? 16.163 4.832 -3.149 1.00 51.12 108 SER A N 1
ATOM 819 C CA . SER A 1 108 ? 16.238 4.013 -1.933 1.00 51.12 108 SER A CA 1
ATOM 820 C C . SER A 1 108 ? 15.455 4.598 -0.752 1.00 51.12 108 SER A C 1
ATOM 822 O O . SER A 1 108 ? 16.049 5.073 0.216 1.00 51.12 108 SER A O 1
ATOM 824 N N . GLU A 1 109 ? 14.123 4.631 -0.828 1.00 58.28 109 GLU A N 1
ATOM 825 C CA . GLU A 1 109 ? 13.375 4.841 0.405 1.00 58.28 109 GLU A CA 1
ATOM 826 C C . GLU A 1 109 ? 13.784 3.695 1.348 1.00 58.28 109 GLU A C 1
ATOM 828 O O . GLU A 1 109 ? 13.771 2.531 0.942 1.00 58.28 109 GLU A O 1
ATOM 833 N N . ASP A 1 110 ? 14.193 4.007 2.585 1.00 65.69 110 ASP A N 1
ATOM 834 C CA . ASP A 1 110 ? 14.672 3.038 3.598 1.00 65.69 110 ASP A CA 1
ATOM 835 C C . ASP A 1 110 ? 13.615 1.981 3.999 1.00 65.69 110 ASP A C 1
ATOM 837 O O . ASP A 1 110 ? 13.786 1.219 4.959 1.00 65.69 110 ASP A O 1
ATOM 841 N N . TRP A 1 111 ? 12.480 1.957 3.303 1.00 77.94 111 TRP A N 1
ATOM 842 C CA . TRP A 1 111 ? 11.360 1.067 3.503 1.00 77.94 111 TRP A CA 1
ATOM 843 C C . TRP A 1 111 ? 10.853 0.559 2.148 1.00 77.94 111 TRP A C 1
ATOM 845 O O . TRP A 1 111 ? 10.521 1.331 1.262 1.00 77.94 111 TRP A O 1
ATOM 855 N N . ARG A 1 112 ? 10.754 -0.763 1.984 1.00 84.38 112 ARG A N 1
ATOM 856 C CA . ARG A 1 112 ? 10.043 -1.378 0.844 1.00 84.38 112 ARG A CA 1
ATOM 857 C C . ARG A 1 112 ? 8.552 -1.529 1.117 1.00 84.38 112 ARG A C 1
ATOM 859 O O . ARG A 1 112 ? 7.748 -1.574 0.189 1.00 84.38 112 ARG A O 1
ATOM 866 N N . VAL A 1 113 ? 8.205 -1.590 2.398 1.00 89.19 113 VAL A N 1
ATOM 867 C CA . VAL A 1 113 ? 6.847 -1.727 2.901 1.00 89.19 113 VAL A CA 1
ATOM 868 C C . VAL A 1 113 ? 6.641 -0.730 4.037 1.00 89.19 113 VAL A C 1
ATOM 870 O O . VAL A 1 113 ? 7.470 -0.629 4.945 1.00 89.19 113 VAL A O 1
ATOM 873 N N . ALA A 1 114 ? 5.533 0.006 4.006 1.00 89.88 114 ALA A N 1
ATOM 874 C CA . ALA A 1 114 ? 5.168 0.904 5.091 1.00 89.88 114 ALA A CA 1
ATOM 875 C C . ALA A 1 114 ? 3.673 0.904 5.392 1.00 89.88 114 ALA A C 1
ATOM 877 O O . ALA A 1 114 ? 2.820 0.617 4.557 1.00 89.88 114 ALA A O 1
ATOM 878 N N . CYS A 1 115 ? 3.362 1.285 6.624 1.00 91.06 115 CYS A N 1
ATOM 879 C CA . CYS A 1 115 ? 2.035 1.691 7.044 1.00 91.06 115 CYS A CA 1
ATOM 880 C C . CYS A 1 115 ? 2.006 3.207 7.204 1.00 91.06 115 CYS A C 1
ATOM 882 O O . CYS A 1 115 ? 2.763 3.759 8.005 1.00 91.06 115 CYS A O 1
ATOM 884 N N . TRP A 1 116 ? 1.117 3.889 6.490 1.00 90.94 116 TRP A N 1
ATOM 885 C CA . TRP A 1 116 ? 0.849 5.302 6.742 1.00 90.94 116 TRP A CA 1
ATOM 886 C C . TRP A 1 116 ? -0.350 5.451 7.674 1.00 90.94 116 TRP A C 1
ATOM 888 O O . TRP A 1 116 ? -1.338 4.723 7.570 1.00 90.94 116 TRP A O 1
ATOM 898 N N . SER A 1 117 ? -0.290 6.448 8.549 1.00 90.94 117 SER A N 1
ATOM 899 C CA . SER A 1 117 ? -1.345 6.799 9.491 1.00 90.94 117 SER A CA 1
ATOM 900 C C . SER A 1 117 ? -1.673 8.286 9.387 1.00 90.94 117 SER A C 1
ATOM 902 O O . SER A 1 117 ? -0.773 9.123 9.436 1.00 90.94 117 SER A O 1
ATOM 904 N N . ASN A 1 118 ? -2.963 8.631 9.430 1.00 90.38 118 ASN A N 1
ATOM 905 C CA . ASN A 1 118 ? -3.442 10.022 9.440 1.00 90.38 118 ASN A CA 1
ATOM 906 C C . ASN A 1 118 ? -3.099 10.8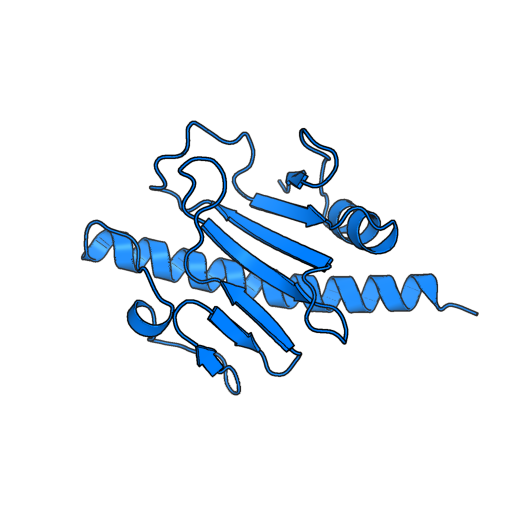29 10.714 1.00 90.38 118 ASN A C 1
ATOM 908 O O . ASN A 1 118 ? -3.605 11.928 10.920 1.00 90.38 118 ASN A O 1
ATOM 912 N N . GLY A 1 119 ? -2.280 10.274 11.608 1.00 88.88 119 GLY A N 1
ATOM 913 C CA . GLY A 1 119 ? -1.856 10.893 12.863 1.00 88.88 119 GLY A CA 1
ATOM 914 C C . GLY A 1 119 ? -2.761 10.592 14.058 1.00 88.88 119 GLY A C 1
ATOM 915 O O . GLY A 1 119 ? -2.388 10.919 15.185 1.00 88.88 119 GLY A O 1
ATOM 916 N N . SER A 1 120 ? -3.904 9.928 13.868 1.00 88.38 120 SER A N 1
ATOM 917 C CA . SER A 1 120 ? -4.780 9.567 14.984 1.00 88.38 120 SER A CA 1
ATOM 918 C C . SER A 1 120 ? -4.151 8.503 15.892 1.00 88.38 120 SER A C 1
ATOM 920 O O . SER A 1 120 ? -3.425 7.609 15.454 1.00 88.38 120 SER A O 1
ATOM 922 N N . SER A 1 121 ? -4.484 8.530 17.184 1.00 88.50 121 SER A N 1
ATOM 923 C CA . SER A 1 121 ? -4.024 7.509 18.139 1.00 88.50 121 SER A CA 1
ATOM 924 C C . SER A 1 121 ? -4.452 6.094 17.732 1.00 88.50 121 SER A C 1
ATOM 926 O O . SER A 1 121 ? -3.758 5.127 18.031 1.00 88.50 121 SER A O 1
ATOM 928 N N . ARG A 1 122 ? -5.591 5.963 17.040 1.00 86.12 122 ARG A N 1
ATOM 929 C CA . ARG A 1 122 ? -6.120 4.694 16.528 1.00 86.12 122 ARG A CA 1
ATOM 930 C C . ARG A 1 122 ? -5.231 4.122 15.423 1.00 86.12 122 ARG A C 1
ATOM 932 O O . ARG A 1 122 ? -4.775 2.993 15.550 1.00 86.12 122 ARG A O 1
ATOM 939 N N . THR A 1 123 ? -4.933 4.904 14.391 1.00 88.19 123 THR A N 1
ATOM 940 C CA . THR A 1 123 ? -4.161 4.461 13.215 1.00 88.19 123 THR A CA 1
ATOM 941 C C . THR A 1 123 ? -2.689 4.242 13.558 1.00 88.19 123 THR A C 1
ATOM 943 O O . THR A 1 123 ? -2.095 3.259 13.125 1.00 88.19 123 THR A O 1
ATOM 946 N N . ARG A 1 124 ? -2.122 5.063 14.455 1.00 90.12 124 ARG A N 1
ATOM 947 C CA . ARG A 1 124 ? -0.779 4.825 15.014 1.00 90.12 124 ARG A CA 1
ATOM 948 C C . ARG A 1 124 ? -0.687 3.490 15.753 1.00 90.12 124 ARG A C 1
ATOM 950 O O . ARG A 1 124 ? 0.313 2.790 15.616 1.00 90.12 124 ARG A O 1
ATOM 957 N N . ARG A 1 125 ? -1.715 3.124 16.536 1.00 88.69 125 ARG A N 1
ATOM 958 C CA . ARG A 1 125 ? -1.764 1.811 17.202 1.00 88.69 125 ARG A CA 1
ATOM 959 C C . ARG A 1 125 ? -1.810 0.682 16.186 1.00 88.69 125 ARG A C 1
ATOM 961 O O . ARG A 1 125 ? -1.080 -0.281 16.369 1.00 88.69 125 ARG A O 1
ATOM 968 N N . VAL A 1 126 ? -2.605 0.816 15.125 1.00 87.94 126 VAL A N 1
ATOM 969 C CA . VAL A 1 126 ? -2.685 -0.192 14.060 1.00 87.94 126 VAL A CA 1
ATOM 970 C C . VAL A 1 126 ? -1.316 -0.394 13.405 1.00 87.94 126 VAL A C 1
ATOM 972 O O . VAL A 1 126 ? -0.804 -1.508 13.474 1.00 87.94 126 VAL A O 1
ATOM 975 N N . CYS A 1 127 ? -0.662 0.665 12.911 1.00 90.38 127 CYS A N 1
ATOM 976 C CA . CYS A 1 127 ? 0.667 0.551 12.295 1.00 90.38 127 CYS A CA 1
ATOM 977 C C . CYS A 1 127 ? 1.706 -0.097 13.227 1.00 90.38 127 CYS A C 1
ATOM 979 O O . CYS A 1 127 ? 2.375 -1.050 12.837 1.00 90.38 127 CYS A O 1
ATOM 981 N N . ARG A 1 128 ? 1.795 0.348 14.489 1.00 90.69 128 ARG A N 1
ATOM 982 C CA . ARG A 1 128 ? 2.716 -0.243 15.484 1.00 90.69 128 ARG A CA 1
ATOM 983 C C . ARG A 1 128 ? 2.406 -1.706 15.768 1.00 90.69 128 ARG A C 1
ATOM 985 O O . ARG A 1 128 ? 3.303 -2.520 15.936 1.00 90.69 128 ARG A O 1
ATOM 992 N N . SER A 1 129 ? 1.125 -2.048 15.826 1.00 87.31 129 SER A N 1
ATOM 993 C CA . SER A 1 129 ? 0.678 -3.400 16.146 1.00 87.31 129 SER A CA 1
ATOM 994 C C . SER A 1 129 ? 0.891 -4.419 15.023 1.00 87.31 129 SER A C 1
ATOM 996 O O . SER A 1 129 ? 0.699 -5.608 15.268 1.00 87.31 129 SER A O 1
ATOM 998 N N . MET A 1 130 ? 1.273 -3.950 13.831 1.00 86.31 130 MET A N 1
ATOM 999 C CA . MET A 1 130 ? 1.760 -4.755 12.709 1.00 86.31 130 MET A CA 1
ATOM 1000 C C . MET A 1 130 ? 3.297 -4.840 12.674 1.00 86.31 130 MET A C 1
ATOM 1002 O O . MET A 1 130 ? 3.848 -5.306 11.690 1.00 86.31 130 MET A O 1
ATOM 1006 N N . GLY A 1 131 ? 3.993 -4.364 13.714 1.00 88.69 131 GLY A N 1
ATOM 1007 C CA . GLY A 1 131 ? 5.460 -4.309 13.754 1.00 88.69 131 GLY A CA 1
ATOM 1008 C C . GLY A 1 131 ? 6.056 -2.998 13.234 1.00 88.69 131 GLY A C 1
ATOM 1009 O O . GLY A 1 131 ? 7.271 -2.866 13.159 1.00 88.69 131 GLY A O 1
ATOM 1010 N N . GLY A 1 132 ? 5.220 -2.006 12.908 1.00 89.75 132 GLY A N 1
ATOM 1011 C CA . GLY A 1 132 ? 5.658 -0.750 12.310 1.00 89.75 132 GLY A CA 1
ATOM 1012 C C . GLY A 1 132 ? 6.591 0.076 13.194 1.00 89.75 132 GLY A C 1
ATOM 1013 O O . GLY A 1 132 ? 6.209 0.491 14.294 1.00 89.75 132 GLY A O 1
ATOM 1014 N N . GLN A 1 133 ? 7.769 0.405 12.668 1.00 90.44 133 GLN A N 1
ATOM 1015 C CA . GLN A 1 133 ? 8.719 1.345 13.261 1.00 90.44 133 GLN A CA 1
ATOM 1016 C C . GLN A 1 133 ? 8.553 2.721 12.619 1.00 90.44 133 GLN A C 1
ATOM 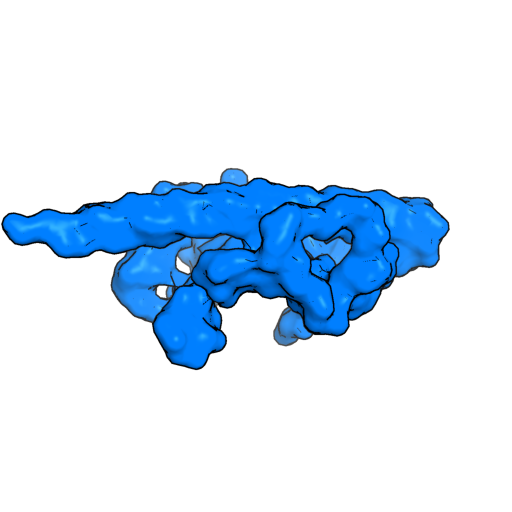1018 O O . GLN A 1 133 ? 8.566 2.847 11.401 1.00 90.44 133 GLN A O 1
ATOM 1023 N N . LEU A 1 134 ? 8.371 3.766 13.422 1.00 87.62 134 LEU A N 1
ATOM 1024 C CA . LEU A 1 134 ? 8.118 5.110 12.903 1.00 87.62 134 LEU A CA 1
ATOM 1025 C C . LEU A 1 134 ? 9.311 5.632 12.076 1.00 87.62 134 LEU A C 1
ATOM 1027 O O . LEU A 1 134 ? 10.435 5.635 12.570 1.00 87.62 134 LEU A O 1
ATOM 1031 N N . ILE A 1 135 ? 9.038 6.114 10.862 1.00 82.81 135 ILE A N 1
ATOM 1032 C CA . ILE A 1 135 ? 9.991 6.793 9.970 1.00 82.81 135 ILE A CA 1
ATOM 1033 C C . ILE A 1 135 ? 9.760 8.318 10.056 1.00 82.81 135 ILE A C 1
ATOM 1035 O O . ILE A 1 135 ? 8.815 8.795 10.699 1.00 82.81 135 ILE A O 1
ATOM 1039 N N . ILE A 1 136 ? 10.638 9.092 9.415 1.00 64.81 136 ILE A N 1
ATOM 1040 C CA . ILE A 1 136 ? 10.580 10.551 9.245 1.00 64.81 136 ILE A CA 1
ATOM 1041 C C . ILE A 1 136 ? 9.129 11.037 9.000 1.00 64.81 136 ILE A C 1
ATOM 1043 O O . ILE A 1 136 ? 8.342 10.405 8.298 1.00 64.81 136 ILE A O 1
ATOM 1047 N N . ASN A 1 137 ? 8.774 12.178 9.605 1.00 64.25 137 ASN A N 1
ATOM 1048 C CA . ASN A 1 137 ? 7.464 12.859 9.555 1.00 64.25 137 ASN A CA 1
ATOM 1049 C C . ASN A 1 137 ? 6.311 12.269 10.396 1.00 64.25 137 ASN A C 1
ATOM 1051 O O . ASN A 1 137 ? 5.194 12.780 10.341 1.00 64.25 137 ASN A O 1
ATOM 1055 N N . GLY A 1 138 ? 6.532 11.245 11.229 1.00 69.38 138 GLY A N 1
ATOM 1056 C CA . GLY A 1 138 ? 5.565 10.857 12.277 1.00 69.38 138 GLY A CA 1
ATOM 1057 C C . GLY A 1 138 ? 4.268 10.184 11.789 1.00 69.38 138 GLY A C 1
ATOM 1058 O O . GLY A 1 138 ? 3.395 9.850 12.604 1.00 69.38 138 GLY A O 1
ATOM 1059 N N . GLN A 1 139 ? 4.142 9.981 10.476 1.00 85.06 139 GLN A N 1
ATOM 1060 C CA . GLN A 1 139 ? 2.976 9.393 9.811 1.00 85.06 139 GLN A CA 1
ATOM 1061 C C . GLN A 1 139 ? 3.281 8.058 9.128 1.00 85.06 139 GLN A C 1
ATOM 1063 O O . GLN A 1 139 ? 2.389 7.213 9.082 1.00 85.06 139 GLN A O 1
ATOM 1068 N N . TYR A 1 140 ? 4.511 7.844 8.657 1.00 87.56 140 TYR A N 1
ATOM 1069 C CA . TYR A 1 140 ? 4.944 6.586 8.049 1.00 87.56 140 TYR A CA 1
ATOM 1070 C C . TYR A 1 140 ? 5.603 5.671 9.077 1.00 87.56 140 TYR A C 1
ATOM 1072 O O . TYR A 1 140 ? 6.366 6.117 9.933 1.00 87.56 140 TYR A O 1
ATOM 1080 N N . TYR A 1 141 ? 5.299 4.383 8.985 1.00 91.00 141 TYR A N 1
ATOM 1081 C CA . TYR A 1 141 ? 5.864 3.326 9.806 1.00 91.00 141 TYR A CA 1
ATOM 1082 C C . TYR A 1 141 ? 6.444 2.255 8.887 1.00 91.00 141 TYR A C 1
ATOM 1084 O O . TYR A 1 141 ? 5.680 1.602 8.179 1.00 91.00 141 TYR A O 1
ATOM 1092 N N . ARG A 1 142 ? 7.764 2.065 8.905 1.00 90.31 142 ARG A N 1
ATOM 1093 C CA . ARG A 1 142 ? 8.446 0.985 8.190 1.00 90.31 142 ARG A CA 1
ATOM 1094 C C . ARG A 1 142 ? 7.954 -0.343 8.726 1.00 90.31 142 ARG A C 1
ATOM 1096 O O . ARG A 1 142 ? 7.922 -0.523 9.943 1.00 90.31 142 ARG A O 1
ATOM 1103 N N . LEU A 1 143 ? 7.607 -1.249 7.827 1.00 87.94 143 LEU A N 1
ATOM 1104 C CA . LEU A 1 143 ? 7.337 -2.642 8.147 1.00 87.94 143 LEU A CA 1
ATOM 1105 C C . LEU A 1 143 ? 8.522 -3.467 7.635 1.00 87.94 143 LEU A C 1
ATOM 1107 O O . LEU A 1 143 ? 8.991 -3.228 6.521 1.00 87.94 143 LEU A O 1
ATOM 1111 N N . GLU A 1 144 ? 9.038 -4.349 8.490 1.00 71.38 144 GLU A N 1
ATOM 1112 C CA . GLU A 1 144 ? 10.102 -5.311 8.162 1.00 71.38 144 GLU A CA 1
ATOM 1113 C C . GLU A 1 144 ? 9.509 -6.610 7.610 1.00 71.38 144 GLU A C 1
ATOM 1115 O O . GLU A 1 144 ? 8.410 -7.000 8.077 1.00 71.38 144 GLU A O 1
#